Protein AF-E1X5Z8-F1 (afdb_monomer_lite)

pLDDT: mean 85.61, std 19.48, range [41.12, 98.38]

Radius of gyration: 20.15 Å; chains: 1; bounding box: 55×53×35 Å

Structure (mmCIF, N/CA/C/O backbone):
data_AF-E1X5Z8-F1
#
_entry.id   AF-E1X5Z8-F1
#
loop_
_atom_site.group_PDB
_atom_site.id
_atom_site.type_symbol
_atom_site.label_atom_id
_atom_site.label_alt_id
_atom_site.label_comp_id
_atom_site.label_asym_id
_atom_site.label_entity_id
_atom_site.label_seq_id
_atom_site.pdbx_PDB_ins_code
_atom_site.Cartn_x
_atom_site.Cartn_y
_atom_site.Cartn_z
_atom_site.occupancy
_atom_site.B_iso_or_equiv
_atom_site.auth_seq_id
_atom_site.auth_comp_id
_atom_site.auth_asym_id
_atom_site.auth_atom_id
_atom_site.pdbx_PDB_model_num
ATOM 1 N N . MET A 1 1 ? -40.688 44.532 -4.620 1.00 41.97 1 MET A N 1
ATOM 2 C CA . MET A 1 1 ? -40.092 43.296 -5.167 1.00 41.97 1 MET A CA 1
ATOM 3 C C . MET A 1 1 ? -39.420 42.578 -4.004 1.00 41.97 1 MET A C 1
ATOM 5 O O . MET A 1 1 ? -38.594 43.195 -3.349 1.00 41.97 1 MET A O 1
ATOM 9 N N . LYS A 1 2 ? -39.867 41.366 -3.654 1.00 42.72 2 LYS A N 1
ATOM 10 C CA . LYS A 1 2 ? -39.214 40.496 -2.658 1.00 42.72 2 LYS A CA 1
ATOM 11 C C . LYS A 1 2 ? -37.966 39.877 -3.301 1.00 42.72 2 LYS A C 1
ATOM 13 O O . LYS A 1 2 ? -38.088 39.503 -4.461 1.00 42.72 2 LYS A O 1
ATOM 18 N N . THR A 1 3 ? -36.858 39.756 -2.564 1.00 41.75 3 THR A N 1
ATOM 19 C CA . THR A 1 3 ? -36.249 38.472 -2.127 1.00 41.75 3 THR A CA 1
ATOM 20 C C . THR A 1 3 ? -34.971 38.754 -1.309 1.00 41.75 3 THR A C 1
ATOM 22 O O . THR A 1 3 ? -34.091 39.433 -1.821 1.00 41.75 3 THR A O 1
ATOM 25 N N . ILE A 1 4 ? -34.984 38.548 0.016 1.00 42.44 4 ILE A N 1
ATOM 26 C CA . ILE A 1 4 ? -34.549 37.360 0.802 1.00 42.44 4 ILE A CA 1
ATOM 27 C C . ILE A 1 4 ? -33.021 37.297 1.025 1.00 42.44 4 ILE A C 1
ATOM 29 O O . ILE A 1 4 ? -32.261 36.917 0.144 1.00 42.44 4 ILE A O 1
ATOM 33 N N . ASP A 1 5 ? -32.650 37.737 2.227 1.00 42.81 5 ASP A N 1
ATOM 34 C CA . ASP A 1 5 ? -31.794 37.124 3.253 1.00 42.81 5 ASP A CA 1
ATOM 35 C C . ASP A 1 5 ? -30.901 35.888 2.988 1.00 42.81 5 ASP A C 1
ATOM 37 O O . ASP A 1 5 ? -31.291 34.915 2.350 1.00 42.81 5 ASP A O 1
ATOM 41 N N . GLN A 1 6 ? -29.792 35.918 3.745 1.00 41.62 6 GLN A N 1
ATOM 42 C CA . GLN A 1 6 ? -29.107 34.813 4.442 1.00 41.62 6 GLN A CA 1
ATOM 43 C C . GLN A 1 6 ? -27.946 34.077 3.752 1.00 41.62 6 GLN A C 1
ATOM 45 O O . GLN A 1 6 ? -28.103 33.113 3.009 1.00 41.62 6 GLN A O 1
ATOM 50 N N . ASP A 1 7 ? -26.744 34.554 4.103 1.00 45.59 7 ASP A N 1
ATOM 51 C CA . ASP A 1 7 ? -25.718 33.812 4.857 1.00 45.59 7 ASP A CA 1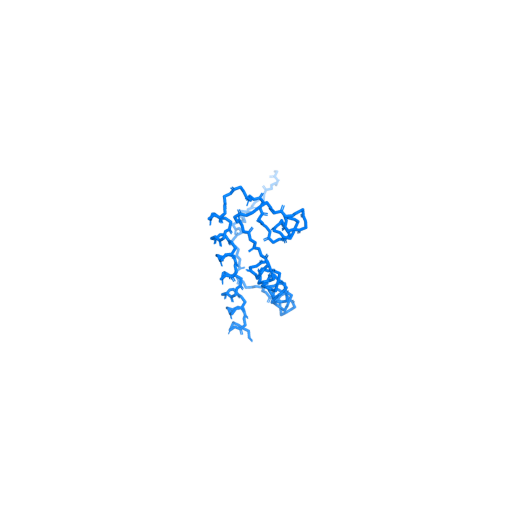
ATOM 52 C C . ASP A 1 7 ? -25.936 32.293 4.959 1.00 45.59 7 ASP A C 1
ATOM 54 O O . ASP A 1 7 ? -26.863 31.818 5.614 1.00 45.59 7 ASP A O 1
ATOM 58 N N . ASN A 1 8 ? -25.024 31.527 4.364 1.00 44.41 8 ASN A N 1
ATOM 59 C CA . ASN A 1 8 ? -24.779 30.165 4.810 1.00 44.41 8 ASN A CA 1
ATOM 60 C C . ASN A 1 8 ? -23.284 29.858 4.741 1.00 44.41 8 ASN A C 1
ATOM 62 O O . ASN A 1 8 ? -22.781 29.176 3.846 1.00 44.41 8 ASN A O 1
ATOM 66 N N . SER A 1 9 ? -22.580 30.406 5.723 1.00 52.53 9 SER A N 1
ATOM 67 C CA . SER A 1 9 ? -21.305 29.896 6.206 1.00 52.53 9 SER A CA 1
ATOM 68 C C . SER A 1 9 ? -21.468 28.426 6.631 1.00 52.53 9 SER A C 1
ATOM 70 O O . SER A 1 9 ? -21.778 28.133 7.784 1.00 52.53 9 SER A O 1
ATOM 72 N N . GLN A 1 10 ? -21.269 27.474 5.713 1.00 49.97 10 GLN A N 1
ATOM 73 C CA . GLN A 1 10 ? -21.197 26.052 6.061 1.00 49.97 10 GLN A CA 1
ATOM 74 C C . GLN A 1 10 ? -19.869 25.752 6.767 1.00 49.97 10 GLN A C 1
ATOM 76 O O . GLN A 1 10 ? -18.893 25.294 6.171 1.00 49.97 10 GLN A O 1
ATOM 81 N N . ALA A 1 11 ? -19.851 26.006 8.074 1.00 41.12 11 ALA A N 1
ATOM 82 C CA . ALA A 1 11 ? -18.939 25.355 8.996 1.00 41.12 11 ALA A CA 1
ATOM 83 C C . ALA A 1 11 ? -19.201 23.840 8.940 1.00 41.12 11 ALA A C 1
ATOM 85 O O . ALA A 1 11 ? -20.295 23.366 9.251 1.00 41.12 11 ALA A O 1
ATOM 86 N N . LYS A 1 12 ? -18.203 23.074 8.491 1.00 43.56 12 LYS A N 1
ATOM 87 C CA . LYS A 1 12 ? -18.229 21.609 8.511 1.00 43.56 12 LYS A CA 1
ATOM 88 C C . LYS A 1 12 ? -18.262 21.150 9.973 1.00 43.56 12 LYS A C 1
ATOM 90 O O . LYS A 1 12 ? -17.253 21.228 10.666 1.00 43.56 12 LYS A O 1
ATOM 95 N N . ASN A 1 13 ? -19.429 20.720 10.446 1.00 46.69 13 ASN A N 1
ATOM 96 C CA . ASN A 1 13 ? -19.592 20.148 11.782 1.00 46.69 13 ASN A CA 1
ATOM 97 C C . ASN A 1 13 ? -18.829 18.807 11.881 1.00 46.69 13 ASN A C 1
ATOM 99 O O . ASN A 1 13 ? -19.074 17.931 11.052 1.00 46.69 13 ASN A O 1
ATOM 103 N N . PRO A 1 14 ? -17.954 18.600 12.885 1.00 52.91 14 PRO A N 1
ATOM 104 C CA . PRO A 1 14 ? -17.097 17.412 12.999 1.00 52.91 14 PRO A CA 1
ATOM 105 C C . PRO A 1 14 ? -17.753 16.206 13.708 1.00 52.91 14 PRO A C 1
ATOM 107 O O . PRO A 1 14 ? -17.057 15.379 14.280 1.00 52.91 14 PRO A O 1
ATOM 110 N N . SER A 1 15 ? -19.085 16.082 13.721 1.00 58.12 15 SER A N 1
ATOM 111 C CA . SER A 1 15 ? -19.782 15.081 14.551 1.00 58.12 15 SER A CA 1
ATOM 112 C C . SER A 1 15 ? -20.921 14.397 13.801 1.00 58.12 15 SER A C 1
ATOM 114 O O . SER A 1 15 ? -22.070 14.784 13.971 1.00 58.12 15 SER A O 1
ATOM 116 N N . LEU A 1 16 ? -20.612 13.408 12.952 1.00 47.19 16 LEU A N 1
ATOM 117 C CA . LEU A 1 16 ? -21.598 12.453 12.411 1.00 47.19 16 LEU A CA 1
ATOM 118 C C . LEU A 1 16 ? -20.910 11.280 11.682 1.00 47.19 16 LEU A C 1
ATOM 120 O O . LEU A 1 16 ? -21.154 11.034 10.504 1.00 47.19 16 LEU A O 1
ATOM 124 N N . TYR A 1 17 ? -20.064 10.519 12.377 1.00 58.56 17 TYR A N 1
ATOM 125 C CA . TYR A 1 17 ? -19.799 9.146 11.939 1.00 58.56 17 TYR A CA 1
ATOM 126 C C . TYR A 1 17 ? -20.878 8.249 12.543 1.00 58.56 17 TYR A C 1
ATOM 128 O O . TYR A 1 17 ? -21.019 8.156 13.761 1.00 58.56 17 TYR A O 1
ATOM 136 N N . SER A 1 18 ? -21.703 7.633 11.694 1.00 74.06 18 SER A N 1
ATOM 137 C CA . SER A 1 18 ? -22.607 6.581 12.165 1.00 74.06 18 SER A CA 1
ATOM 138 C C . SER A 1 18 ? -21.779 5.337 12.528 1.00 74.06 18 SER A C 1
ATOM 140 O O . SER A 1 18 ? -20.786 5.076 11.846 1.00 74.06 18 SER A O 1
ATOM 142 N N . PRO A 1 19 ? -22.171 4.528 13.531 1.00 73.12 19 PRO A N 1
ATOM 143 C CA . PRO A 1 19 ? -21.451 3.293 13.873 1.00 73.12 19 PRO A CA 1
ATOM 144 C C . PRO A 1 19 ? -21.243 2.356 12.670 1.00 73.12 19 PRO A C 1
ATOM 146 O O . PRO A 1 19 ? -20.235 1.664 12.562 1.00 73.12 19 PRO A O 1
ATOM 149 N N . THR A 1 20 ? -22.182 2.372 11.719 1.00 79.00 20 THR A N 1
ATOM 150 C CA . THR A 1 20 ? -22.090 1.624 10.461 1.00 79.00 20 THR A CA 1
ATOM 151 C C . THR A 1 20 ? -20.979 2.143 9.544 1.00 79.00 20 THR A C 1
ATOM 153 O O . THR A 1 20 ? -20.315 1.341 8.895 1.00 79.00 20 THR A O 1
ATOM 156 N N . GLN A 1 21 ? -20.753 3.460 9.507 1.00 84.69 21 GLN A N 1
ATOM 157 C CA . GLN A 1 21 ? -19.688 4.071 8.709 1.00 84.69 21 GLN A CA 1
ATOM 158 C C . GLN A 1 21 ? -18.308 3.717 9.271 1.00 84.69 21 GLN A C 1
ATOM 160 O O . GLN A 1 21 ? -17.460 3.238 8.529 1.00 84.69 21 GLN A O 1
ATOM 165 N N . VAL A 1 22 ? -18.126 3.837 10.589 1.00 88.50 22 VAL A N 1
ATOM 166 C CA . VAL A 1 22 ? -16.868 3.473 11.264 1.00 88.50 22 VAL A CA 1
ATOM 167 C C . VAL A 1 22 ? -16.495 2.015 10.995 1.00 88.50 22 VAL A C 1
ATOM 169 O O . VAL A 1 22 ? -15.361 1.713 10.635 1.00 88.50 22 VAL A O 1
ATOM 172 N N . SER A 1 23 ? -17.456 1.094 11.130 1.00 90.12 23 SER A N 1
ATOM 173 C CA . SER A 1 23 ? -17.207 -0.327 10.872 1.00 90.12 23 SER A CA 1
ATOM 174 C C . SER A 1 23 ? -16.788 -0.597 9.424 1.00 90.12 23 SER A C 1
ATOM 176 O O . SER A 1 23 ? -15.978 -1.494 9.188 1.00 90.12 23 SER A O 1
ATOM 178 N N . LEU A 1 24 ? -17.345 0.141 8.460 1.00 93.31 24 LEU A N 1
ATOM 179 C CA . LEU A 1 24 ? -16.973 0.023 7.053 1.00 93.31 24 LEU A CA 1
ATOM 180 C C . LEU A 1 24 ? -15.564 0.575 6.805 1.00 93.31 24 LEU A C 1
ATOM 182 O O . LEU A 1 24 ? -14.781 -0.058 6.100 1.00 93.31 24 LEU A O 1
ATOM 186 N N . ASP A 1 25 ? -15.225 1.708 7.416 1.00 94.00 25 ASP A N 1
ATOM 187 C CA . ASP A 1 25 ? -13.908 2.335 7.286 1.00 94.00 25 ASP A CA 1
ATOM 188 C C . ASP A 1 25 ? -12.806 1.446 7.884 1.00 94.00 25 ASP A C 1
ATOM 190 O O . ASP A 1 25 ? -11.786 1.213 7.236 1.00 94.00 25 ASP A O 1
ATOM 194 N N . ILE A 1 26 ? -13.058 0.838 9.051 1.00 95.81 26 ILE A N 1
ATOM 195 C CA . ILE A 1 26 ? -12.179 -0.179 9.651 1.00 95.81 26 ILE A CA 1
ATOM 196 C C . ILE A 1 26 ? -11.967 -1.352 8.687 1.00 95.81 26 ILE A C 1
ATOM 198 O O . ILE A 1 26 ? -10.825 -1.736 8.436 1.00 95.81 26 ILE A O 1
ATOM 202 N N . MET A 1 27 ? -13.043 -1.904 8.113 1.00 96.50 27 MET A N 1
ATOM 203 C CA . MET A 1 27 ? -12.944 -3.026 7.171 1.00 96.50 27 MET A CA 1
ATOM 204 C C . MET A 1 27 ? -12.123 -2.651 5.929 1.00 96.50 27 MET A C 1
ATOM 206 O O . MET A 1 27 ? -11.266 -3.416 5.486 1.00 96.50 27 MET A O 1
ATOM 210 N N . ASN A 1 28 ? -12.360 -1.462 5.373 1.00 96.62 28 ASN A N 1
ATOM 211 C CA . ASN A 1 28 ? -11.637 -0.967 4.206 1.00 96.62 28 ASN A CA 1
ATOM 212 C C . ASN A 1 28 ? -10.143 -0.776 4.503 1.00 96.62 28 ASN A C 1
ATOM 214 O O . ASN A 1 28 ? -9.305 -1.154 3.681 1.00 96.62 28 ASN A O 1
ATOM 218 N N . LEU A 1 29 ? -9.800 -0.250 5.683 1.00 97.75 29 LEU A N 1
ATOM 219 C CA . LEU A 1 29 ? -8.414 -0.107 6.130 1.00 97.75 29 LEU A CA 1
ATOM 220 C C . LEU A 1 29 ? -7.732 -1.461 6.327 1.00 97.75 29 LEU A C 1
ATOM 222 O O . LEU A 1 29 ? -6.598 -1.639 5.890 1.00 97.75 29 LEU A O 1
ATOM 226 N N . GLU A 1 30 ? -8.413 -2.443 6.917 1.00 97.88 30 GLU A N 1
ATOM 227 C CA . GLU A 1 30 ? -7.870 -3.798 7.066 1.00 97.88 30 GLU A CA 1
ATOM 228 C C . GLU A 1 30 ? -7.573 -4.448 5.706 1.00 97.88 30 GLU A C 1
ATOM 230 O O . GLU A 1 30 ? -6.506 -5.046 5.522 1.00 97.88 30 GLU A O 1
ATOM 235 N N . ILE A 1 31 ? -8.468 -4.273 4.727 1.00 98.19 31 ILE A N 1
ATOM 236 C CA . ILE A 1 31 ? -8.258 -4.729 3.347 1.00 98.19 31 ILE A CA 1
ATOM 237 C C . ILE A 1 31 ? -7.053 -4.019 2.720 1.00 98.19 31 ILE A C 1
ATOM 239 O O . ILE A 1 31 ? -6.189 -4.680 2.138 1.00 98.19 31 ILE A O 1
ATOM 243 N N . LEU A 1 32 ? -6.966 -2.692 2.843 1.00 98.31 32 LEU A N 1
ATOM 244 C CA . LEU A 1 32 ? -5.859 -1.904 2.300 1.00 98.31 32 LEU A CA 1
ATOM 245 C C . LEU A 1 32 ? -4.514 -2.338 2.897 1.00 98.31 32 LEU A C 1
ATOM 247 O O . LEU A 1 32 ? -3.573 -2.609 2.154 1.00 98.31 32 LEU A O 1
ATOM 251 N N . ILE A 1 33 ? -4.433 -2.477 4.221 1.00 98.38 33 ILE A N 1
ATOM 252 C CA . ILE A 1 33 ? -3.223 -2.933 4.919 1.00 98.38 33 ILE A CA 1
ATOM 253 C C . ILE A 1 33 ? -2.827 -4.332 4.448 1.00 98.38 33 ILE A C 1
ATOM 255 O O . ILE A 1 33 ? -1.643 -4.595 4.239 1.00 98.38 33 ILE A O 1
ATOM 259 N N . SER A 1 34 ? -3.793 -5.237 4.268 1.00 98.25 34 SER A N 1
ATOM 260 C CA . SER A 1 34 ? -3.518 -6.583 3.760 1.00 98.25 34 SER A CA 1
ATOM 261 C C . SER A 1 34 ? -2.916 -6.544 2.351 1.00 98.25 34 SER A C 1
ATOM 263 O O . SER A 1 34 ? -1.895 -7.191 2.108 1.00 98.25 34 SER A O 1
ATOM 265 N N . LYS A 1 35 ? -3.480 -5.727 1.449 1.00 98.31 35 LYS A N 1
ATOM 266 C CA . LYS A 1 35 ? -2.943 -5.521 0.095 1.00 98.31 35 LYS A CA 1
ATOM 267 C C . LYS A 1 35 ? -1.524 -4.949 0.124 1.00 98.31 35 LYS A C 1
ATOM 269 O O . LYS A 1 35 ? -0.637 -5.517 -0.512 1.00 98.31 35 LYS A O 1
ATOM 274 N N . LEU A 1 36 ? -1.304 -3.875 0.887 1.00 98.38 36 LEU A N 1
ATOM 275 C CA . LEU A 1 36 ? -0.004 -3.210 1.022 1.00 98.38 36 LEU A CA 1
ATOM 276 C C . LEU A 1 36 ? 1.065 -4.165 1.565 1.00 98.38 36 LEU A C 1
ATOM 278 O O . LEU A 1 36 ? 2.130 -4.296 0.967 1.00 98.38 36 LEU A O 1
ATOM 282 N N . LYS A 1 37 ? 0.762 -4.912 2.634 1.00 97.56 37 LYS A N 1
ATOM 283 C CA . LYS A 1 37 ? 1.678 -5.924 3.189 1.00 97.56 37 LYS A CA 1
ATOM 284 C C . LYS A 1 37 ? 2.022 -7.013 2.177 1.00 97.56 37 LYS A C 1
ATOM 286 O O . LYS A 1 37 ? 3.184 -7.396 2.078 1.00 97.56 37 LYS A O 1
ATOM 291 N N . GLY A 1 38 ? 1.032 -7.488 1.418 1.00 97.62 38 GLY A N 1
ATOM 292 C CA . GLY A 1 38 ? 1.264 -8.456 0.348 1.00 97.62 38 GLY A CA 1
ATOM 293 C C . GLY A 1 38 ? 2.230 -7.919 -0.710 1.00 97.62 38 GLY A C 1
ATOM 294 O O . GLY A 1 38 ? 3.166 -8.612 -1.089 1.00 97.62 38 GLY A O 1
ATOM 295 N N . ILE A 1 39 ? 2.055 -6.664 -1.138 1.00 97.94 39 ILE A N 1
ATOM 296 C CA . ILE A 1 39 ? 2.968 -6.023 -2.096 1.00 97.94 39 ILE A CA 1
ATOM 297 C C . ILE A 1 39 ? 4.380 -5.928 -1.505 1.00 97.94 39 ILE A C 1
ATOM 299 O O . ILE A 1 39 ? 5.330 -6.373 -2.142 1.00 97.94 39 ILE A O 1
ATOM 303 N N . CYS A 1 40 ? 4.522 -5.432 -0.272 1.00 96.25 40 CYS A N 1
ATOM 304 C CA . CYS A 1 40 ? 5.817 -5.288 0.402 1.00 96.25 40 CYS A CA 1
ATOM 305 C C . CYS A 1 40 ? 6.590 -6.610 0.556 1.00 96.25 40 CYS A C 1
ATOM 307 O O . CYS A 1 40 ? 7.815 -6.589 0.614 1.00 96.25 40 CYS A O 1
ATOM 309 N N . HIS A 1 41 ? 5.906 -7.755 0.644 1.00 95.88 41 HIS A N 1
ATOM 310 C CA . HIS A 1 41 ? 6.555 -9.068 0.738 1.00 95.88 41 HIS A CA 1
ATOM 311 C C . HIS A 1 41 ? 7.026 -9.637 -0.600 1.00 95.88 41 HIS A C 1
ATOM 313 O O . HIS A 1 41 ? 7.906 -10.495 -0.615 1.00 95.88 41 HIS A O 1
ATOM 319 N N . GLU A 1 42 ? 6.432 -9.200 -1.704 1.00 95.75 42 GLU A N 1
ATOM 320 C CA . GLU A 1 42 ? 6.636 -9.805 -3.021 1.00 95.75 42 GLU A CA 1
ATOM 321 C C . GLU A 1 42 ? 7.420 -8.910 -3.981 1.00 95.75 42 GLU A C 1
ATOM 323 O O . GLU A 1 42 ? 7.978 -9.402 -4.960 1.00 95.75 42 GLU A O 1
ATOM 328 N N . ILE A 1 43 ? 7.429 -7.598 -3.746 1.00 95.12 43 ILE A N 1
ATOM 329 C CA . ILE A 1 43 ? 8.027 -6.645 -4.671 1.00 95.12 43 ILE A CA 1
ATOM 330 C C . ILE A 1 43 ? 9.557 -6.713 -4.652 1.00 95.12 43 ILE A C 1
ATOM 332 O O . ILE A 1 43 ? 10.192 -6.605 -3.605 1.00 95.12 43 ILE A O 1
ATOM 336 N N . ASP A 1 44 ? 10.144 -6.818 -5.844 1.00 95.44 44 ASP A N 1
ATOM 337 C CA . ASP A 1 44 ? 11.556 -6.531 -6.091 1.00 95.44 44 ASP A CA 1
ATOM 338 C C . ASP A 1 44 ? 11.659 -5.284 -6.987 1.00 95.44 44 ASP A C 1
ATOM 340 O O . ASP A 1 44 ? 11.566 -5.388 -8.215 1.00 95.44 44 ASP A O 1
ATOM 344 N N . PRO A 1 45 ? 11.811 -4.086 -6.397 1.00 92.94 45 PRO A N 1
ATOM 345 C CA . PRO A 1 45 ? 11.736 -2.827 -7.127 1.00 92.94 45 PRO A CA 1
ATOM 346 C C . PRO A 1 45 ? 12.989 -2.550 -7.969 1.00 92.94 45 PRO A C 1
ATOM 348 O O . PRO 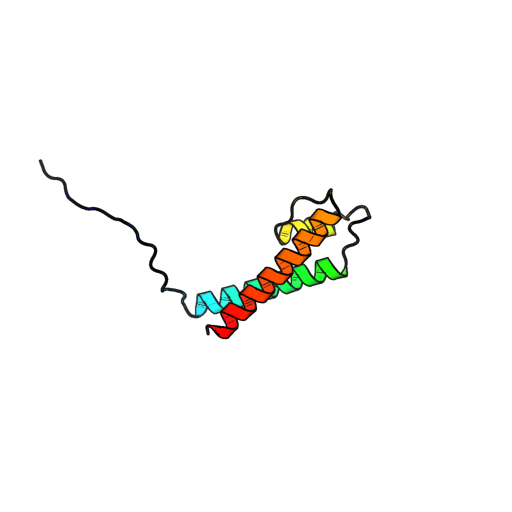A 1 45 ? 12.970 -1.634 -8.780 1.00 92.94 45 PRO A O 1
ATOM 351 N N . TYR A 1 46 ? 14.072 -3.323 -7.819 1.00 93.50 46 TYR A N 1
ATOM 352 C CA . TYR A 1 46 ? 15.297 -3.170 -8.618 1.00 93.50 46 TYR A CA 1
ATOM 353 C C . TYR A 1 46 ? 15.271 -3.989 -9.914 1.00 93.50 46 TYR A C 1
ATOM 355 O O . TYR A 1 46 ? 16.252 -4.018 -10.662 1.00 93.50 46 TYR A O 1
ATOM 363 N N . THR A 1 47 ? 14.146 -4.648 -10.184 1.00 93.88 47 THR A N 1
ATOM 364 C CA . THR A 1 47 ? 13.901 -5.435 -11.390 1.00 93.88 47 THR A CA 1
ATOM 365 C C . THR A 1 47 ? 12.697 -4.896 -12.153 1.00 93.88 47 THR A C 1
ATOM 367 O O . THR A 1 47 ? 11.948 -4.047 -11.666 1.00 93.88 47 THR A O 1
ATOM 370 N N . GLU A 1 48 ? 12.504 -5.370 -13.383 1.00 95.00 48 GLU A N 1
ATOM 371 C CA . GLU A 1 48 ? 11.313 -5.010 -14.143 1.00 95.00 48 GLU A CA 1
ATOM 372 C C . GLU A 1 48 ? 10.057 -5.583 -13.473 1.00 95.00 48 GLU A C 1
ATOM 374 O O . GLU A 1 48 ? 9.871 -6.798 -13.382 1.00 95.00 48 GLU A O 1
ATOM 379 N N . LEU A 1 49 ? 9.165 -4.693 -13.030 1.00 96.31 49 LEU A N 1
ATOM 380 C CA . LEU A 1 49 ? 7.903 -5.096 -12.423 1.00 96.31 49 LEU A CA 1
ATOM 381 C C . LEU A 1 49 ? 6.984 -5.759 -13.451 1.00 96.31 49 LEU A C 1
ATOM 383 O O . LEU A 1 49 ? 6.719 -5.216 -14.530 1.00 96.31 49 LEU A O 1
ATOM 387 N N . THR A 1 50 ? 6.418 -6.899 -13.062 1.00 96.88 50 THR A N 1
ATOM 388 C CA . THR A 1 50 ? 5.391 -7.585 -13.848 1.00 96.88 50 THR A CA 1
ATOM 389 C C . THR A 1 50 ? 4.139 -6.716 -13.989 1.00 96.88 50 THR A C 1
ATOM 391 O O . THR A 1 50 ? 3.846 -5.878 -13.132 1.00 96.88 50 THR A O 1
ATOM 394 N N . LEU A 1 51 ? 3.356 -6.944 -15.049 1.00 96.75 51 LEU A N 1
ATOM 395 C CA . LEU A 1 51 ? 2.075 -6.252 -15.240 1.00 96.75 51 LEU A CA 1
ATOM 396 C C . LEU A 1 51 ? 1.158 -6.424 -14.019 1.00 96.75 51 LEU A C 1
ATOM 398 O O . LEU A 1 51 ? 0.604 -5.450 -13.528 1.00 96.75 51 LEU A O 1
ATOM 402 N N . SER A 1 52 ? 1.097 -7.642 -13.475 1.00 97.00 52 SER A N 1
ATOM 403 C CA . SER A 1 52 ? 0.301 -7.945 -12.284 1.00 97.00 52 SER A CA 1
ATOM 404 C C . SER A 1 52 ? 0.754 -7.163 -11.043 1.00 97.00 52 SER A C 1
ATOM 406 O O . SER A 1 52 ? -0.085 -6.721 -10.262 1.00 97.00 52 SER A O 1
ATOM 408 N N . MET A 1 53 ? 2.061 -6.939 -10.853 1.00 97.31 53 MET A N 1
ATOM 409 C CA . MET A 1 53 ? 2.547 -6.108 -9.744 1.00 97.31 53 MET A CA 1
ATOM 410 C C . MET A 1 53 ? 2.179 -4.633 -9.948 1.00 97.31 53 MET A C 1
ATOM 412 O O . MET A 1 53 ? 1.751 -3.976 -9.003 1.00 97.31 53 MET A O 1
ATOM 416 N N . LYS A 1 54 ? 2.282 -4.122 -11.182 1.00 97.00 54 LYS A N 1
ATOM 417 C CA . LYS A 1 54 ? 1.873 -2.748 -11.519 1.00 97.00 54 LYS A CA 1
ATOM 418 C C . LYS A 1 54 ? 0.381 -2.527 -11.268 1.00 97.00 54 LYS A C 1
ATOM 420 O O . LYS A 1 54 ? 0.020 -1.536 -10.650 1.00 97.00 54 LYS A O 1
ATOM 425 N N . GLU A 1 55 ? -0.474 -3.468 -11.664 1.00 97.75 55 GLU A N 1
ATOM 426 C CA . GLU A 1 55 ? -1.917 -3.418 -11.380 1.00 97.75 55 GLU A CA 1
ATOM 427 C C . GLU A 1 55 ? -2.200 -3.372 -9.871 1.00 97.75 55 GLU A C 1
ATOM 429 O O . GLU A 1 55 ? -2.971 -2.534 -9.414 1.00 97.75 55 GLU A O 1
ATOM 434 N N . ARG A 1 56 ? -1.509 -4.194 -9.071 1.00 97.69 56 ARG A N 1
ATOM 435 C CA . ARG A 1 56 ? -1.647 -4.172 -7.604 1.00 97.69 56 ARG A CA 1
ATOM 436 C C . ARG A 1 56 ? -1.196 -2.858 -6.973 1.00 97.69 56 ARG A C 1
ATOM 438 O O . ARG A 1 56 ? -1.785 -2.438 -5.982 1.00 97.69 56 ARG A O 1
ATOM 445 N N . LEU A 1 57 ? -0.148 -2.235 -7.510 1.00 97.56 57 LEU A N 1
ATOM 446 C CA . LEU A 1 57 ? 0.318 -0.922 -7.064 1.00 97.56 57 LEU A CA 1
ATOM 447 C C . LEU A 1 57 ? -0.716 0.167 -7.390 1.00 97.56 57 LEU A C 1
ATOM 449 O O . LEU A 1 57 ? -1.035 0.979 -6.523 1.00 97.56 57 LEU A O 1
ATOM 453 N N . ILE A 1 58 ? -1.317 0.120 -8.580 1.00 97.56 58 ILE A N 1
ATOM 454 C CA . ILE A 1 58 ? -2.402 1.031 -8.979 1.00 97.56 58 ILE A CA 1
ATOM 455 C C . ILE A 1 58 ? -3.621 0.851 -8.070 1.00 97.56 58 ILE A C 1
ATOM 457 O O . ILE A 1 58 ? -4.178 1.838 -7.593 1.00 97.56 58 ILE A O 1
ATOM 461 N N . ASP A 1 59 ? -3.990 -0.392 -7.750 1.00 97.06 59 ASP A N 1
ATOM 462 C CA . ASP A 1 59 ? -5.113 -0.717 -6.859 1.00 97.06 59 ASP A CA 1
ATOM 463 C C . ASP A 1 59 ? -4.985 -0.113 -5.452 1.00 97.06 59 ASP A C 1
ATOM 465 O O . ASP A 1 59 ? -5.991 0.037 -4.752 1.00 97.06 59 ASP A O 1
ATOM 469 N N . VAL A 1 60 ? -3.761 0.191 -5.009 1.00 97.00 60 VAL A N 1
ATOM 470 C CA . VAL A 1 60 ? -3.499 0.854 -3.724 1.00 97.00 60 VAL A CA 1
ATOM 471 C C . VAL A 1 60 ? -3.178 2.343 -3.875 1.00 97.00 60 VAL A C 1
ATOM 473 O O . VAL A 1 60 ? -2.974 2.998 -2.862 1.00 97.00 60 VAL A O 1
ATOM 476 N N . GLY A 1 61 ? -3.184 2.894 -5.093 1.00 95.69 61 GLY A N 1
ATOM 477 C CA . GLY A 1 61 ? -2.988 4.324 -5.366 1.00 95.69 61 GLY A CA 1
ATOM 478 C C . GLY A 1 61 ? -1.556 4.737 -5.729 1.00 95.69 61 GLY A C 1
ATOM 479 O O . GLY A 1 61 ? -1.200 5.901 -5.555 1.00 95.69 61 GLY A O 1
ATOM 480 N N . ILE A 1 62 ? -0.723 3.808 -6.204 1.00 96.19 62 ILE A N 1
ATOM 481 C CA . ILE A 1 62 ? 0.644 4.076 -6.671 1.00 96.19 62 ILE A CA 1
ATOM 482 C C . ILE A 1 62 ? 0.686 3.949 -8.197 1.00 96.19 62 ILE A C 1
ATOM 484 O O . ILE A 1 62 ? 0.425 2.880 -8.743 1.00 96.19 62 ILE A O 1
ATOM 488 N N . GLU A 1 63 ? 1.043 5.033 -8.883 1.00 94.25 63 GLU A N 1
ATOM 489 C CA . GLU A 1 63 ? 1.045 5.106 -10.356 1.00 94.25 63 GLU A CA 1
ATOM 490 C C . GLU A 1 63 ? 2.450 5.270 -10.960 1.00 94.25 63 GLU A C 1
ATOM 492 O O . GLU A 1 63 ? 2.635 5.081 -12.162 1.00 94.25 63 GLU A O 1
ATOM 497 N N . GLU A 1 64 ? 3.444 5.612 -10.136 1.00 93.25 64 GLU A N 1
ATOM 498 C CA . GLU A 1 64 ? 4.831 5.822 -10.553 1.00 93.25 64 GLU A CA 1
ATOM 499 C C . GLU A 1 64 ? 5.710 4.659 -10.076 1.00 93.25 64 GLU A C 1
ATOM 501 O O . GLU A 1 64 ? 5.720 4.311 -8.895 1.00 93.25 64 GLU A O 1
ATOM 506 N N . PHE A 1 65 ? 6.447 4.051 -11.008 1.00 93.69 65 PHE A N 1
ATOM 507 C CA . PHE A 1 65 ? 7.214 2.816 -10.785 1.00 93.69 65 PHE A CA 1
ATOM 508 C C . PHE A 1 65 ? 8.683 2.930 -11.196 1.00 93.69 65 PHE A C 1
ATOM 510 O O . PHE A 1 65 ? 9.438 1.978 -11.018 1.00 93.69 65 PHE A O 1
ATOM 517 N N . ASN A 1 66 ? 9.080 4.048 -11.807 1.00 91.81 66 ASN A N 1
ATOM 518 C CA . ASN A 1 66 ? 10.376 4.170 -12.471 1.00 91.81 66 ASN A CA 1
ATOM 519 C C . ASN A 1 66 ? 11.537 4.378 -11.489 1.00 91.81 66 ASN A C 1
ATOM 521 O O . ASN A 1 66 ? 12.684 4.110 -11.843 1.00 91.81 66 ASN A O 1
ATOM 525 N N . ASP A 1 67 ? 11.249 4.859 -10.278 1.00 95.62 67 ASP A N 1
ATOM 526 C CA . ASP A 1 67 ? 12.236 5.041 -9.215 1.00 95.62 67 ASP A CA 1
ATOM 527 C C . ASP A 1 67 ? 11.995 4.026 -8.079 1.00 95.62 67 ASP A C 1
ATOM 529 O O . ASP A 1 67 ? 11.051 4.191 -7.297 1.00 95.62 67 ASP A O 1
ATOM 533 N N . PRO A 1 68 ? 12.860 3.000 -7.950 1.00 95.88 68 PRO A N 1
ATOM 534 C CA . PRO A 1 68 ? 12.772 1.993 -6.896 1.00 95.88 68 PRO A CA 1
ATOM 535 C C . PRO A 1 68 ? 12.768 2.590 -5.485 1.00 95.88 68 PRO A C 1
ATOM 537 O O . PRO A 1 68 ? 12.041 2.103 -4.621 1.00 95.88 68 PRO A O 1
ATOM 540 N N . PHE A 1 69 ? 13.547 3.654 -5.246 1.00 95.50 69 PHE A N 1
ATOM 541 C CA . PHE A 1 69 ? 13.641 4.286 -3.929 1.00 95.50 69 PHE A CA 1
ATOM 542 C C . PHE A 1 69 ? 12.354 5.029 -3.585 1.00 95.50 69 PHE A C 1
ATOM 544 O O . PHE A 1 69 ? 11.814 4.861 -2.486 1.00 95.50 69 PHE A O 1
ATOM 551 N N . ALA A 1 70 ? 11.846 5.829 -4.526 1.00 95.69 70 ALA A N 1
ATOM 552 C CA . ALA A 1 70 ? 10.580 6.533 -4.353 1.00 95.69 70 ALA A CA 1
ATOM 553 C C . ALA A 1 70 ? 9.432 5.543 -4.119 1.00 95.69 70 ALA A C 1
ATOM 555 O O . ALA A 1 70 ? 8.652 5.724 -3.184 1.00 95.69 70 ALA A O 1
ATOM 556 N N . LEU A 1 71 ? 9.396 4.456 -4.895 1.00 96.12 71 LEU A N 1
ATOM 557 C CA . LEU A 1 71 ? 8.390 3.406 -4.782 1.00 96.12 71 LEU A CA 1
ATOM 558 C C . LEU A 1 71 ? 8.399 2.744 -3.399 1.00 96.12 71 LEU A C 1
ATOM 560 O O . LEU A 1 71 ? 7.354 2.645 -2.755 1.00 96.12 71 LEU A O 1
ATOM 564 N N . THR A 1 72 ? 9.568 2.326 -2.903 1.00 95.12 72 THR A N 1
ATOM 565 C CA . THR A 1 72 ? 9.659 1.694 -1.577 1.00 95.12 72 THR A CA 1
ATOM 566 C C . THR A 1 72 ? 9.292 2.646 -0.448 1.00 95.12 72 THR A C 1
ATOM 568 O O . THR A 1 72 ? 8.618 2.240 0.497 1.00 95.12 72 THR A O 1
ATOM 571 N N . ASN A 1 73 ? 9.685 3.919 -0.553 1.00 95.69 73 ASN A N 1
ATOM 572 C CA . ASN A 1 73 ? 9.354 4.922 0.456 1.00 95.69 73 ASN A CA 1
ATOM 573 C C . ASN A 1 73 ? 7.852 5.203 0.481 1.00 95.69 73 ASN A C 1
ATOM 575 O O . ASN A 1 73 ? 7.261 5.298 1.554 1.00 95.69 73 ASN A O 1
ATOM 579 N N . GLN A 1 74 ? 7.229 5.296 -0.694 1.00 96.62 74 GLN A N 1
ATOM 580 C CA . GLN A 1 74 ? 5.790 5.478 -0.805 1.00 96.62 74 GLN A CA 1
ATOM 581 C C . GLN A 1 74 ? 5.034 4.279 -0.221 1.00 96.62 74 GLN A C 1
ATOM 583 O O . GLN A 1 74 ? 4.135 4.477 0.594 1.00 96.62 74 GLN A O 1
ATOM 588 N N . LEU A 1 75 ? 5.426 3.047 -0.564 1.00 96.69 75 LEU A N 1
ATOM 589 C CA . LEU A 1 75 ? 4.831 1.829 -0.000 1.00 96.69 75 LEU A CA 1
ATOM 590 C C . LEU A 1 75 ? 4.932 1.788 1.527 1.00 96.69 75 LEU A C 1
ATOM 592 O O . LEU A 1 75 ? 3.941 1.486 2.198 1.00 96.69 75 LEU A O 1
ATOM 596 N N . LEU A 1 76 ? 6.105 2.112 2.075 1.00 96.06 76 LEU A N 1
ATOM 597 C CA . LEU A 1 76 ? 6.323 2.152 3.517 1.00 96.06 76 LEU A CA 1
ATOM 598 C C . LEU A 1 76 ? 5.410 3.190 4.178 1.00 96.06 76 LEU A C 1
ATOM 600 O O . LEU A 1 76 ? 4.626 2.837 5.056 1.00 96.06 76 LEU A O 1
ATOM 604 N N . PHE A 1 77 ? 5.432 4.428 3.684 1.00 97.44 77 PHE A N 1
ATOM 605 C CA . PHE A 1 77 ? 4.627 5.527 4.214 1.00 97.44 77 PHE A CA 1
ATOM 606 C C . PHE A 1 77 ? 3.124 5.226 4.169 1.00 97.44 77 PHE A C 1
ATOM 608 O O . PHE A 1 77 ? 2.407 5.439 5.144 1.00 97.44 77 PHE A O 1
ATOM 615 N N . MET A 1 78 ? 2.626 4.684 3.055 1.00 97.81 78 MET A N 1
ATOM 616 C CA . MET A 1 78 ? 1.217 4.305 2.923 1.00 97.81 78 MET A CA 1
ATOM 617 C C . MET A 1 78 ? 0.834 3.182 3.888 1.00 97.81 78 MET A C 1
ATOM 619 O O . MET A 1 78 ? -0.252 3.215 4.466 1.00 97.81 78 MET A O 1
ATOM 623 N N . THR A 1 79 ? 1.726 2.210 4.091 1.00 97.69 79 THR A N 1
ATOM 624 C CA . THR A 1 79 ? 1.506 1.108 5.036 1.00 97.69 79 THR A CA 1
ATOM 625 C C . THR A 1 79 ? 1.440 1.617 6.472 1.00 97.69 79 THR A C 1
ATOM 627 O O . THR A 1 79 ? 0.521 1.255 7.204 1.00 97.69 79 THR A O 1
ATOM 630 N N . GLU A 1 80 ? 2.386 2.466 6.870 1.00 98.00 80 GLU A N 1
ATOM 631 C CA . GLU A 1 80 ? 2.450 3.053 8.211 1.00 98.00 80 GLU A CA 1
ATOM 632 C C . GLU A 1 80 ? 1.214 3.908 8.500 1.00 98.00 80 GLU A C 1
ATOM 634 O O . GLU A 1 80 ? 0.536 3.670 9.499 1.00 98.00 80 GLU A O 1
ATOM 639 N N . ASN A 1 81 ? 0.848 4.808 7.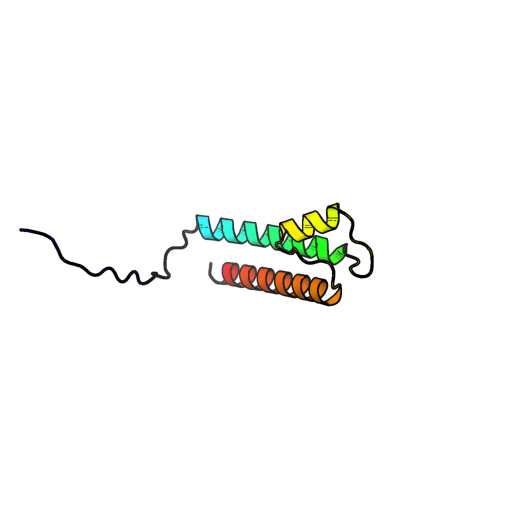583 1.00 97.94 81 ASN A N 1
ATOM 640 C CA . ASN A 1 81 ? -0.331 5.660 7.739 1.00 97.94 81 ASN A CA 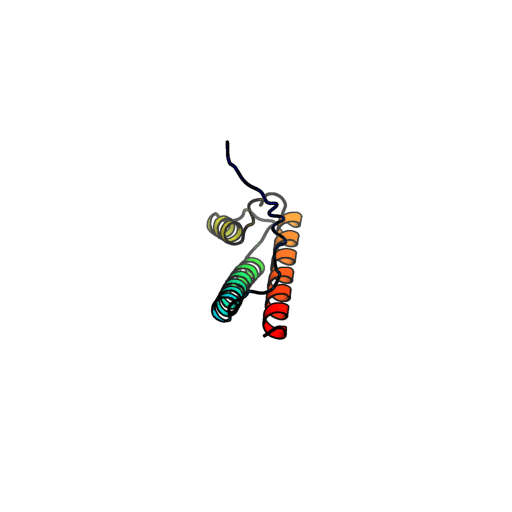1
ATOM 641 C C . ASN A 1 81 ? -1.624 4.851 7.858 1.00 97.94 81 ASN A C 1
ATOM 643 O O . ASN A 1 81 ? -2.463 5.158 8.699 1.00 97.94 81 ASN A O 1
ATOM 647 N N . ALA A 1 82 ? -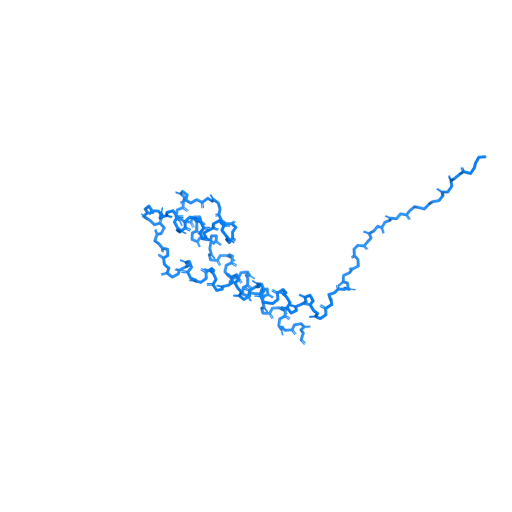1.799 3.813 7.034 1.00 98.00 82 ALA A N 1
ATOM 648 C CA . ALA A 1 82 ? -2.998 2.982 7.091 1.00 98.00 82 ALA A CA 1
ATOM 649 C C . ALA A 1 82 ? -3.102 2.229 8.429 1.00 98.00 82 ALA A C 1
ATOM 651 O O . ALA A 1 82 ? -4.190 2.118 8.992 1.00 98.00 82 ALA A O 1
ATOM 652 N N . ILE A 1 83 ? -1.975 1.733 8.956 1.00 97.81 83 ILE A N 1
ATOM 653 C CA . ILE A 1 83 ? -1.921 1.079 10.272 1.00 97.81 83 ILE A CA 1
ATOM 654 C C . ILE A 1 83 ? -2.227 2.078 11.390 1.00 97.81 83 ILE A C 1
ATOM 656 O O . ILE A 1 83 ? -2.996 1.749 12.292 1.00 97.81 83 ILE A O 1
ATOM 660 N N . GLU A 1 84 ? -1.642 3.274 11.338 1.00 98.00 84 GLU A N 1
ATOM 661 C CA . GLU A 1 84 ? -1.872 4.320 12.334 1.00 98.00 84 GLU A CA 1
ATOM 662 C C . GLU A 1 84 ? -3.340 4.766 12.345 1.00 98.00 84 GLU A C 1
ATOM 664 O O . GLU A 1 84 ? -3.946 4.865 13.409 1.00 98.00 84 GLU A O 1
ATOM 669 N N . GLU A 1 85 ? -3.940 4.964 11.171 1.00 97.19 85 GLU A N 1
ATOM 670 C CA . GLU A 1 85 ? -5.351 5.337 11.041 1.00 97.19 85 GLU A CA 1
ATOM 671 C C . GLU A 1 85 ? -6.284 4.243 11.573 1.00 97.19 85 GLU A C 1
ATOM 673 O O . GLU A 1 85 ? -7.231 4.519 12.311 1.00 97.19 85 GLU A O 1
ATOM 678 N N . LEU A 1 86 ? -5.985 2.977 11.264 1.00 97.00 86 LEU A N 1
ATOM 679 C CA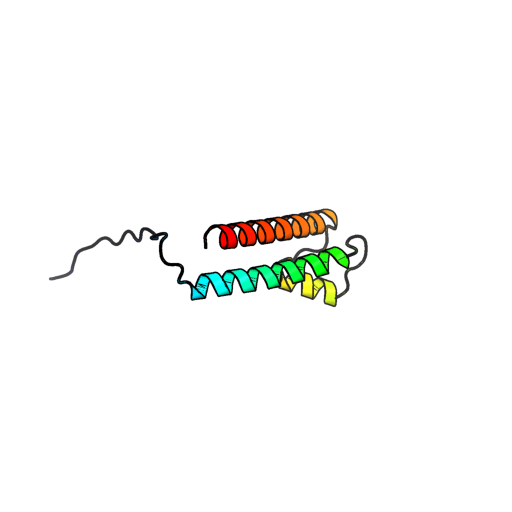 . LEU A 1 86 ? -6.741 1.849 11.800 1.00 97.00 86 LEU A CA 1
ATOM 680 C C . LEU A 1 86 ? -6.647 1.782 13.330 1.00 97.00 86 LEU A C 1
ATOM 682 O O . LEU A 1 86 ? -7.638 1.465 13.986 1.00 97.00 86 LEU A O 1
ATOM 686 N N . ALA A 1 87 ? -5.467 2.049 13.894 1.00 96.06 87 ALA A N 1
ATOM 687 C CA . ALA A 1 87 ? -5.275 2.075 15.339 1.00 96.06 87 ALA A CA 1
ATOM 688 C C . ALA A 1 87 ? -6.105 3.193 15.983 1.00 96.06 87 ALA A C 1
ATOM 690 O O . ALA A 1 87 ? -6.855 2.914 16.914 1.00 96.06 87 ALA A O 1
ATOM 691 N N . LYS A 1 88 ? -6.066 4.411 15.424 1.00 95.44 88 LYS A N 1
ATOM 692 C CA . LYS A 1 88 ? -6.873 5.551 15.891 1.00 95.44 88 LYS A CA 1
ATOM 693 C C . LYS A 1 88 ? -8.364 5.229 15.895 1.00 95.44 88 LYS A C 1
ATOM 695 O O . LYS A 1 88 ? -9.014 5.350 16.928 1.00 95.44 88 LYS A O 1
ATOM 700 N N . LEU A 1 89 ? -8.896 4.716 14.784 1.00 93.25 89 LEU A N 1
ATOM 701 C CA . LEU A 1 89 ? -10.316 4.360 14.693 1.00 93.25 89 LEU A CA 1
ATOM 702 C C . LEU A 1 89 ? -10.724 3.259 15.678 1.00 93.25 89 LEU A C 1
ATOM 704 O O . LEU A 1 89 ? -11.864 3.246 16.134 1.00 93.25 89 LEU A O 1
ATOM 708 N N . LYS A 1 90 ? -9.823 2.332 16.016 1.00 90.88 90 LYS A N 1
ATOM 709 C CA . LYS A 1 90 ? -10.090 1.282 17.011 1.00 90.88 90 LYS A CA 1
ATOM 710 C C . LYS A 1 90 ? -9.954 1.756 18.458 1.00 90.88 90 LYS A C 1
ATOM 712 O O . LYS A 1 90 ? -10.524 1.116 19.330 1.00 90.88 90 LYS A O 1
ATOM 717 N N . GLU A 1 91 ? -9.193 2.814 18.722 1.00 90.88 91 GLU A N 1
ATOM 718 C CA . GLU A 1 91 ? -9.073 3.422 20.055 1.00 90.88 91 GLU A CA 1
ATOM 719 C C . GLU A 1 91 ? -10.214 4.407 20.351 1.00 90.88 91 GLU A C 1
ATOM 721 O O . GLU A 1 91 ? -10.613 4.562 21.504 1.00 90.88 91 GLU A O 1
ATOM 726 N N . GLU A 1 92 ? -10.748 5.066 19.320 1.00 79.00 92 GLU A N 1
ATOM 727 C CA . GLU A 1 92 ? -11.829 6.055 19.430 1.00 79.00 92 GLU A CA 1
ATOM 728 C C . GLU A 1 92 ? -13.247 5.444 19.518 1.00 79.00 92 GLU A C 1
ATOM 730 O O . GLU A 1 92 ? -14.208 6.186 19.738 1.00 79.00 92 GLU A O 1
ATOM 735 N N . ASN A 1 93 ? -13.394 4.117 19.374 1.00 57.94 93 ASN A N 1
ATOM 736 C CA . ASN A 1 93 ? -14.672 3.379 19.414 1.00 57.94 93 ASN A CA 1
ATOM 737 C C . ASN A 1 93 ? -14.665 2.236 20.434 1.00 57.94 93 ASN A C 1
ATOM 739 O O . ASN A 1 93 ? -15.763 1.920 20.950 1.00 57.94 93 ASN A O 1
#

Secondary structure (DSSP, 8-state):
-------------S----HHHHHHHHHHHHHHHHHHHHHHHH--TTSPPPHHHHHHHHHTT----S-HHHHHHHHHHHHHHHHHHHHHHHH--

Foldseek 3Di:
DDDDDDDDPPDPDPDDDDPVNLVVLLVVLVVLLVLLVVLVVPDDLVDDDDPVSCVSCVVNPHNDRPDSVVSVVVSVVSNVVSVVVSVVSVVVD

Organism: Halobacteriovorax marinus (strain ATCC BAA-682 / DSM 15412 / SJ) (NCBI:txid862908)

Sequence (93 aa):
MKTIDQDNSQAKNPSLYSPTQVSLDIMNLEILISKLKGICHEIDPYTELTLSMKERLIDVGIEEFNDPFALTNQLLFMTENAIEELAKLKEEN